Protein AF-A0A1B6KQP9-F1 (afdb_monomer)

Solvent-accessible surface area (backbone atoms only — not comparable to full-atom values): 10269 Å² total; per-residue (Å²): 143,81,85,82,76,78,84,74,76,60,70,67,62,56,52,54,55,57,55,62,70,67,69,83,67,81,79,76,77,77,81,82,74,84,68,84,77,75,86,75,81,80,69,92,80,73,55,70,89,78,51,84,82,76,74,81,91,71,81,83,80,65,81,68,93,77,72,53,73,67,58,52,51,52,53,52,51,52,53,49,51,54,52,48,56,52,48,54,56,52,50,52,57,48,51,54,52,50,50,53,50,50,53,50,52,52,53,51,51,51,50,53,52,49,50,58,55,69,65,62,74,82,86,76,89,60,69,88,80,52,58,78,77,54,60,79,75,61,78,91,75,92,57,64,81,73,72,70,58,82,85,126

pLDDT: mean 79.2, std 16.53, range [43.97, 98.5]

Foldseek 3Di:
DDDPDDPDDDPVVVVVVVVVVPPPDDPDPDDDPPDPDDDDDDDPVPDPVPDDDDDPPDDPPDPPPDDDPVRVVVVVVVVVVVVVVVVVVVVVVVVVVVVVVVVVVVVVVVVVVVVVVVLDDDDDPDPVPDDPVCVVVDDDDDDVVVVPDDDD

Sequence (152 aa):
MVSKRANLVPFENIIRSLEVANEEHTHSEPKNTETISIPKGKCKSGRFWKTQKTRAKTVVKTKGLQSTLEKRKKMQEEIKIAKQLTRDTLNERKQQKEEQRQRRILNLKRKKENLKKSEIVQVIKNPSKVKKKHLRMIEKRDTLPFLNKPVY

Radius of gyration: 45.38 Å; Cα contacts (8 Å, |Δi|>4): 5; chains: 1; bounding box: 85×64×124 Å

Structure (mmCIF, N/CA/C/O backbone):
data_AF-A0A1B6KQP9-F1
#
_entry.id   AF-A0A1B6KQP9-F1
#
loop_
_atom_site.group_PDB
_atom_site.id
_atom_site.type_symbol
_atom_site.label_atom_id
_atom_site.label_alt_id
_atom_site.label_comp_id
_atom_site.label_asym_id
_atom_site.label_entity_id
_atom_site.label_seq_id
_atom_site.pdbx_PDB_ins_code
_atom_site.Cartn_x
_atom_site.Cartn_y
_atom_site.Cartn_z
_atom_site.occupancy
_atom_site.B_iso_or_equiv
_atom_site.auth_seq_id
_atom_site.auth_comp_id
_atom_site.auth_asym_id
_atom_site.auth_atom_id
_atom_site.pdbx_PDB_model_num
ATOM 1 N N . MET A 1 1 ? 47.097 -12.104 -5.617 1.00 46.31 1 MET A N 1
ATOM 2 C CA . MET A 1 1 ? 45.820 -11.396 -5.855 1.00 46.31 1 MET A CA 1
ATOM 3 C C . MET A 1 1 ? 46.127 -10.042 -6.477 1.00 46.31 1 MET A C 1
ATOM 5 O O . MET A 1 1 ? 46.572 -9.161 -5.760 1.00 46.31 1 MET A O 1
ATOM 9 N N . VAL A 1 2 ? 45.953 -9.871 -7.790 1.00 44.34 2 VAL A N 1
ATOM 10 C CA . VAL A 1 2 ? 46.016 -8.542 -8.423 1.00 44.34 2 VAL A CA 1
ATOM 11 C C . VAL A 1 2 ? 44.801 -8.403 -9.327 1.00 44.34 2 VAL A C 1
ATOM 13 O O . VAL A 1 2 ? 44.616 -9.161 -10.278 1.00 44.34 2 VAL A O 1
ATOM 16 N N . SER A 1 3 ? 43.933 -7.476 -8.936 1.00 49.53 3 SER A N 1
ATOM 17 C CA . SER A 1 3 ? 42.682 -7.132 -9.599 1.00 49.53 3 SER A CA 1
ATOM 18 C C . SER A 1 3 ? 42.969 -6.523 -10.9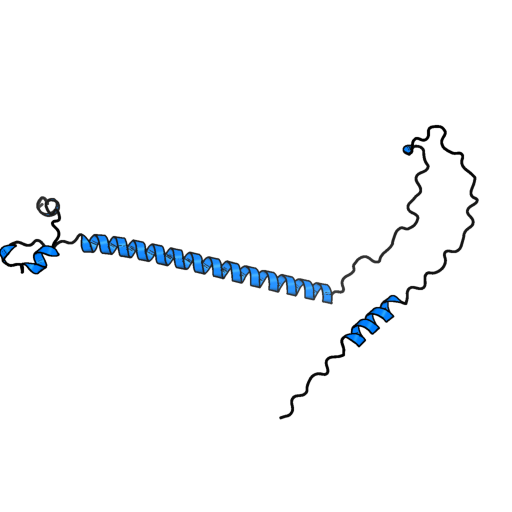73 1.00 49.53 3 SER A C 1
ATOM 20 O O . SER A 1 3 ? 43.658 -5.506 -11.075 1.00 49.53 3 SER A O 1
ATOM 22 N N . LYS A 1 4 ? 42.451 -7.146 -12.037 1.00 49.66 4 LYS A N 1
ATOM 23 C CA . LYS A 1 4 ? 42.476 -6.588 -13.392 1.00 49.66 4 LYS A CA 1
ATOM 24 C C . LYS A 1 4 ? 41.478 -5.430 -13.443 1.00 49.66 4 LYS A C 1
ATOM 26 O O . LYS A 1 4 ? 40.279 -5.647 -13.599 1.00 49.66 4 LYS A O 1
ATOM 31 N N . ARG A 1 5 ? 41.969 -4.198 -13.287 1.00 48.78 5 ARG A N 1
ATOM 32 C CA . ARG A 1 5 ? 41.207 -2.985 -13.610 1.00 48.78 5 ARG A CA 1
ATOM 33 C C . ARG A 1 5 ? 40.844 -3.037 -15.095 1.00 48.78 5 ARG A C 1
ATOM 35 O O . ARG A 1 5 ? 41.727 -3.076 -15.947 1.00 48.78 5 ARG A O 1
ATOM 42 N N . ALA A 1 6 ? 39.549 -3.083 -15.390 1.00 57.75 6 ALA A N 1
ATOM 43 C CA . ALA A 1 6 ? 39.038 -2.946 -16.743 1.00 57.75 6 ALA A CA 1
ATOM 44 C C . ALA A 1 6 ? 39.399 -1.548 -17.265 1.00 57.75 6 ALA A C 1
ATOM 46 O O . ALA A 1 6 ? 39.061 -0.543 -16.638 1.00 57.75 6 ALA A O 1
ATOM 47 N N . ASN A 1 7 ? 40.110 -1.499 -18.390 1.00 59.00 7 ASN A N 1
ATOM 48 C CA . ASN A 1 7 ? 40.418 -0.261 -19.093 1.00 59.00 7 ASN A CA 1
ATOM 49 C C . ASN A 1 7 ? 39.111 0.327 -19.634 1.00 59.00 7 ASN A C 1
ATOM 51 O O . ASN A 1 7 ? 38.584 -0.125 -20.649 1.00 59.00 7 ASN A O 1
ATOM 55 N N . LEU A 1 8 ? 38.570 1.312 -18.921 1.00 61.97 8 LEU A N 1
ATOM 56 C CA . LEU A 1 8 ? 37.503 2.166 -19.421 1.00 61.97 8 LEU A CA 1
ATOM 57 C C . LEU A 1 8 ? 38.102 3.046 -20.517 1.00 61.97 8 LEU A C 1
ATOM 59 O O . LEU A 1 8 ? 39.038 3.807 -20.275 1.00 61.97 8 LEU A O 1
ATOM 63 N N . VAL A 1 9 ? 37.585 2.894 -21.733 1.00 61.00 9 VAL A N 1
ATOM 64 C CA . VAL A 1 9 ? 37.972 3.719 -22.878 1.00 61.00 9 VAL A CA 1
ATOM 65 C C . VAL A 1 9 ? 37.637 5.183 -22.544 1.00 61.00 9 VAL A C 1
ATOM 67 O O . VAL A 1 9 ? 36.513 5.443 -22.107 1.00 61.00 9 VAL A O 1
ATOM 70 N N . PRO A 1 10 ? 38.574 6.136 -22.710 1.00 65.38 10 PRO A N 1
ATOM 71 C CA . PRO A 1 10 ? 38.336 7.540 -22.385 1.00 65.38 10 PRO A CA 1
ATOM 72 C C . PRO A 1 10 ? 37.129 8.096 -23.147 1.00 65.38 10 PRO A C 1
ATOM 74 O O . PRO A 1 10 ? 37.003 7.878 -24.353 1.00 65.38 10 PRO A O 1
ATOM 77 N N . PHE A 1 11 ? 36.259 8.834 -22.451 1.00 57.41 11 PHE A N 1
ATOM 78 C CA . PHE A 1 11 ? 35.038 9.450 -22.996 1.00 57.41 11 PHE A CA 1
ATOM 79 C C . PHE A 1 11 ? 35.305 10.304 -24.252 1.00 57.41 11 PHE A C 1
ATOM 81 O O . PHE A 1 11 ? 34.490 10.351 -25.171 1.00 57.41 11 PHE A O 1
ATOM 88 N N . GLU A 1 12 ? 36.501 10.882 -24.349 1.00 57.59 12 GLU A N 1
ATOM 89 C CA . GLU A 1 12 ? 36.972 11.659 -25.500 1.00 57.59 12 GLU A CA 1
ATOM 90 C C . GLU A 1 12 ? 37.051 10.847 -26.806 1.00 57.59 12 GLU A C 1
ATOM 92 O O . GLU A 1 12 ? 36.756 11.368 -27.880 1.00 57.59 12 GLU A O 1
ATOM 97 N N . ASN A 1 13 ? 37.365 9.548 -26.737 1.00 61.69 13 ASN A N 1
ATOM 98 C CA . ASN A 1 13 ? 37.394 8.677 -27.919 1.00 61.69 13 ASN A CA 1
ATOM 99 C C . ASN A 1 13 ? 35.981 8.322 -28.415 1.00 61.69 13 ASN A C 1
ATOM 101 O O . ASN A 1 13 ? 35.789 8.027 -29.596 1.00 61.69 13 ASN A O 1
ATOM 105 N N . ILE A 1 14 ? 34.978 8.381 -27.534 1.00 62.44 14 ILE A N 1
ATOM 106 C CA . ILE A 1 14 ? 33.574 8.159 -27.901 1.00 62.44 14 ILE A CA 1
ATOM 107 C C . ILE A 1 14 ? 33.036 9.383 -28.648 1.00 62.44 14 ILE A C 1
ATOM 109 O O . ILE A 1 14 ? 32.385 9.225 -29.675 1.00 62.44 14 ILE A O 1
ATOM 113 N N . ILE A 1 15 ? 33.371 10.596 -28.197 1.00 62.25 15 ILE A N 1
ATOM 114 C CA . ILE A 1 15 ? 32.969 11.830 -28.889 1.00 62.25 15 ILE A CA 1
ATOM 115 C C . ILE A 1 15 ? 33.624 11.919 -30.271 1.00 62.25 15 ILE A C 1
ATOM 117 O O . ILE A 1 15 ? 32.920 12.118 -31.258 1.00 62.25 15 ILE A O 1
ATOM 121 N N . ARG A 1 16 ? 34.925 11.617 -30.376 1.00 62.38 16 ARG A N 1
ATOM 122 C CA . ARG A 1 16 ? 35.635 11.612 -31.665 1.00 62.38 16 ARG A CA 1
ATOM 123 C C . ARG A 1 16 ? 35.048 10.616 -32.674 1.00 62.38 16 ARG A C 1
ATOM 125 O O . ARG A 1 16 ? 34.990 10.912 -33.861 1.00 62.38 16 ARG A O 1
ATOM 132 N N . SER A 1 17 ? 34.591 9.445 -32.223 1.00 59.00 17 SER A N 1
ATOM 133 C CA . SER A 1 17 ? 33.955 8.464 -33.120 1.00 59.00 17 SER A CA 1
ATOM 134 C C . SER A 1 17 ? 32.532 8.856 -33.541 1.00 59.00 17 SER A C 1
ATOM 136 O O . SER A 1 17 ? 32.114 8.511 -34.644 1.00 59.00 17 SER A O 1
ATOM 138 N N . LEU A 1 18 ? 31.806 9.618 -32.713 1.00 58.97 18 LEU A N 1
ATOM 139 C CA . LEU A 1 18 ? 30.513 10.211 -33.075 1.00 58.97 18 LEU A CA 1
ATOM 140 C C . LEU A 1 18 ? 30.650 11.401 -34.038 1.00 58.97 18 LEU A C 1
ATOM 142 O O . LEU A 1 18 ? 29.773 11.588 -34.878 1.00 58.97 18 LEU A O 1
ATOM 146 N N . GLU A 1 19 ? 31.731 12.178 -33.951 1.00 56.28 19 GLU A N 1
ATOM 147 C CA . GLU A 1 19 ? 32.029 13.267 -34.894 1.00 56.28 19 GLU A CA 1
ATOM 148 C C . GLU A 1 19 ? 32.392 12.737 -36.286 1.00 56.28 19 GLU A C 1
ATOM 150 O O . GLU A 1 19 ? 31.791 13.164 -37.267 1.00 56.28 19 GLU A O 1
ATOM 155 N N . VAL A 1 20 ? 33.251 11.713 -36.374 1.00 58.59 20 VAL A N 1
ATOM 156 C CA . VAL A 1 20 ? 33.641 11.095 -37.660 1.00 58.59 20 VAL A CA 1
ATOM 157 C C . VAL A 1 20 ? 32.449 10.445 -38.384 1.00 58.59 20 VAL A C 1
ATOM 159 O O . VAL A 1 20 ? 32.389 10.450 -39.609 1.00 58.59 20 VAL A O 1
ATOM 162 N N . ALA A 1 21 ? 31.450 9.935 -37.654 1.00 54.75 21 ALA A N 1
ATOM 163 C CA . ALA A 1 21 ? 30.263 9.319 -38.254 1.00 54.75 21 ALA A CA 1
ATOM 164 C C . ALA A 1 21 ? 29.271 10.322 -38.885 1.00 54.75 21 ALA A C 1
ATOM 166 O O . ALA A 1 21 ? 28.376 9.899 -39.618 1.00 54.75 21 ALA A O 1
ATOM 167 N N . ASN A 1 22 ? 29.405 11.627 -38.614 1.00 55.38 22 ASN A N 1
ATOM 168 C CA . ASN A 1 22 ? 28.523 12.667 -39.158 1.00 55.38 22 ASN A CA 1
ATOM 169 C C . ASN A 1 22 ? 29.088 13.369 -40.406 1.00 55.38 22 ASN A C 1
ATOM 171 O O . ASN A 1 22 ? 28.361 14.137 -41.036 1.00 55.38 22 ASN A O 1
ATOM 175 N N . GLU A 1 23 ? 30.341 13.106 -40.793 1.00 51.41 23 GLU A N 1
ATOM 176 C CA . GLU A 1 23 ? 30.998 13.815 -41.904 1.00 51.41 23 GLU A CA 1
ATOM 177 C C . GLU A 1 23 ? 30.811 13.159 -43.286 1.00 51.41 23 GLU A C 1
ATOM 179 O O . GLU A 1 23 ? 31.090 13.782 -44.309 1.00 51.41 23 GLU A O 1
ATOM 184 N N . GLU A 1 24 ? 30.236 11.955 -43.376 1.00 49.09 24 GLU A N 1
ATOM 185 C CA . GLU A 1 24 ? 30.005 11.275 -44.662 1.00 49.09 24 GLU A CA 1
ATOM 186 C C . GLU A 1 24 ? 28.571 11.446 -45.197 1.00 49.09 24 GLU A C 1
ATOM 188 O O . GLU A 1 24 ? 27.836 10.496 -45.475 1.00 49.09 24 GLU A O 1
ATOM 193 N N . HIS A 1 25 ? 28.162 12.696 -45.403 1.00 43.97 25 HIS A N 1
ATOM 194 C CA . HIS A 1 25 ? 27.082 13.023 -46.335 1.00 43.97 25 HIS A CA 1
ATOM 195 C C . HIS A 1 25 ? 27.534 14.146 -47.261 1.00 43.97 25 HIS A C 1
ATOM 197 O O . HIS A 1 25 ? 27.251 15.325 -47.058 1.00 43.97 25 HIS A O 1
ATOM 203 N N . THR A 1 26 ? 28.244 13.750 -48.318 1.00 44.75 26 THR A N 1
ATOM 204 C CA . THR A 1 26 ? 28.547 14.619 -49.449 1.00 44.75 26 THR A CA 1
ATOM 205 C C . THR A 1 26 ? 27.230 15.082 -50.073 1.00 44.75 26 THR A C 1
ATOM 207 O O . THR A 1 26 ? 26.464 14.312 -50.654 1.00 44.75 26 THR A O 1
ATOM 210 N N . HIS A 1 27 ? 26.923 16.366 -49.897 1.00 46.31 27 HIS A N 1
ATOM 211 C CA . HIS A 1 27 ? 25.812 17.024 -50.569 1.00 46.31 27 HIS A CA 1
ATOM 212 C C . HIS A 1 27 ? 26.124 17.023 -52.071 1.00 46.31 27 HIS A C 1
ATOM 214 O O . HIS A 1 27 ? 26.939 17.807 -52.545 1.00 46.31 27 HIS A O 1
ATOM 220 N N . SER A 1 28 ? 25.526 16.101 -52.826 1.00 53.03 28 SER A N 1
ATOM 221 C CA . SER A 1 28 ? 25.609 16.130 -54.285 1.00 53.03 28 SER A CA 1
ATOM 222 C C . SER A 1 28 ? 24.935 17.410 -54.776 1.00 53.03 28 SER A C 1
ATOM 224 O O . SER A 1 28 ? 23.731 17.584 -54.558 1.00 53.03 28 SER A O 1
ATOM 226 N N . GLU A 1 29 ? 25.690 18.302 -55.417 1.00 59.44 29 GLU A N 1
ATOM 227 C CA . GLU A 1 29 ? 25.140 19.536 -55.976 1.00 59.44 29 GLU A CA 1
ATOM 228 C C . GLU A 1 29 ? 24.001 19.221 -56.963 1.00 59.44 29 GLU A C 1
ATOM 230 O O . GLU A 1 29 ? 24.141 18.339 -57.822 1.00 59.44 29 GLU A O 1
ATOM 235 N N . PRO A 1 30 ? 22.841 19.894 -56.855 1.00 53.06 30 PRO A N 1
ATOM 236 C CA . PRO A 1 30 ? 21.729 19.628 -57.749 1.00 53.06 30 PRO A CA 1
ATOM 237 C C . PRO A 1 30 ? 22.089 20.085 -59.165 1.00 53.06 30 PRO A C 1
ATOM 239 O O . PRO A 1 30 ? 22.383 21.256 -59.399 1.00 53.06 30 PRO A O 1
ATOM 242 N N . LYS A 1 31 ? 22.017 19.161 -60.131 1.00 53.72 31 LYS A N 1
ATOM 243 C CA . LYS A 1 31 ? 22.138 19.490 -61.556 1.00 53.72 31 LYS A CA 1
ATOM 244 C C . LYS A 1 31 ? 21.060 20.507 -61.927 1.00 53.72 31 LYS A C 1
ATOM 246 O O . LYS A 1 31 ? 19.866 20.218 -61.844 1.00 53.72 31 LYS A O 1
ATOM 251 N N . ASN A 1 32 ? 21.507 21.697 -62.309 1.00 51.12 32 ASN A N 1
ATOM 252 C CA . ASN A 1 32 ? 20.672 22.839 -62.639 1.00 51.12 32 ASN A CA 1
ATOM 253 C C . ASN A 1 32 ? 19.991 22.584 -63.994 1.00 51.12 32 ASN A C 1
ATOM 255 O O . ASN A 1 32 ? 20.529 22.896 -65.050 1.00 51.12 32 ASN A O 1
ATOM 259 N N . THR A 1 33 ? 18.831 21.927 -63.988 1.00 54.25 33 THR A N 1
ATOM 260 C CA . THR A 1 33 ? 17.974 21.885 -65.175 1.00 54.25 33 THR A CA 1
ATOM 261 C C . THR A 1 33 ? 17.319 23.252 -65.302 1.00 54.25 33 THR A C 1
ATOM 263 O O . THR A 1 33 ? 16.416 23.573 -64.525 1.00 54.25 33 THR A O 1
ATOM 266 N N . GLU A 1 34 ? 17.792 24.060 -66.246 1.00 61.31 34 GLU A N 1
ATOM 267 C CA . GLU A 1 34 ? 17.230 25.370 -66.564 1.00 61.31 34 GLU A CA 1
ATOM 268 C C . GLU A 1 34 ? 15.792 25.207 -67.070 1.00 61.31 34 GLU A C 1
ATOM 270 O O . GLU A 1 34 ? 15.514 25.025 -68.253 1.00 61.31 34 GLU A O 1
ATOM 275 N N . THR A 1 35 ? 14.833 25.224 -66.148 1.00 61.38 35 THR A N 1
ATOM 276 C CA . THR A 1 35 ? 13.426 25.330 -66.513 1.00 61.38 35 THR A CA 1
ATOM 277 C C . THR A 1 35 ? 13.202 26.742 -67.027 1.00 61.38 35 THR A C 1
ATOM 279 O O . THR A 1 35 ? 13.379 27.696 -66.268 1.00 61.38 35 THR A O 1
ATOM 282 N N . ILE A 1 36 ? 12.806 26.875 -68.293 1.00 64.25 36 ILE A N 1
ATOM 283 C CA . ILE A 1 36 ? 12.467 28.154 -68.922 1.00 64.25 36 ILE A CA 1
ATOM 284 C C . ILE A 1 36 ? 11.434 28.871 -68.042 1.00 64.25 36 ILE A C 1
ATOM 286 O O . ILE A 1 36 ? 10.265 28.490 -67.950 1.00 64.25 36 ILE A O 1
ATOM 290 N N . SER A 1 37 ? 11.903 29.893 -67.333 1.00 66.19 37 SER A N 1
ATOM 291 C CA . SER A 1 37 ? 11.119 30.687 -66.397 1.00 66.19 37 SER A CA 1
ATOM 292 C C . SER A 1 37 ? 10.312 31.708 -67.192 1.00 66.19 37 SER A C 1
ATOM 294 O O . SER A 1 37 ? 10.762 32.830 -67.415 1.00 66.19 37 SER A O 1
ATOM 296 N N . ILE A 1 38 ? 9.112 31.329 -67.630 1.00 75.62 38 ILE A N 1
ATOM 297 C CA . ILE A 1 38 ? 8.177 32.285 -68.231 1.00 75.62 38 ILE A CA 1
ATOM 298 C C . ILE A 1 38 ? 7.772 33.287 -67.133 1.00 75.62 38 ILE A C 1
ATOM 300 O O . ILE A 1 38 ? 7.174 32.866 -66.132 1.00 75.62 38 ILE A O 1
ATOM 304 N N . PRO A 1 39 ? 8.085 34.592 -67.268 1.00 74.06 39 PRO A N 1
ATOM 305 C CA . PRO A 1 39 ? 7.759 35.577 -66.248 1.00 74.06 39 PRO A CA 1
ATOM 306 C C . PRO A 1 39 ? 6.239 35.718 -66.141 1.00 74.06 39 PRO A C 1
ATOM 308 O O . PRO A 1 39 ? 5.550 36.051 -67.103 1.00 74.06 39 PRO A O 1
ATOM 311 N N . LYS A 1 40 ? 5.696 35.448 -64.952 1.00 71.19 40 LYS A N 1
ATOM 312 C CA . LYS A 1 40 ? 4.269 35.623 -64.659 1.00 71.19 40 LYS A CA 1
ATOM 313 C C . LYS A 1 40 ? 4.038 36.982 -64.007 1.00 71.19 40 LYS A C 1
ATOM 315 O O . LYS A 1 40 ? 4.800 37.400 -63.138 1.00 71.19 40 LYS A O 1
ATOM 320 N N . GLY A 1 41 ? 2.966 37.661 -64.407 1.00 75.50 41 GLY A N 1
ATOM 321 C CA . GLY A 1 41 ? 2.568 38.937 -63.815 1.00 75.50 41 GLY A CA 1
ATOM 322 C C . GLY A 1 41 ? 2.143 38.808 -62.347 1.00 75.50 41 GLY A C 1
ATOM 323 O O . GLY A 1 41 ? 1.650 37.766 -61.908 1.00 75.50 41 GLY A O 1
ATOM 324 N N . LYS A 1 42 ? 2.300 39.895 -61.582 1.00 75.69 42 LYS A N 1
ATOM 325 C CA . LYS A 1 42 ? 1.782 39.999 -60.209 1.00 75.69 42 LYS A CA 1
ATOM 326 C C . LYS A 1 42 ? 0.250 39.984 -60.240 1.00 75.69 42 LYS A C 1
ATOM 328 O O . LYS A 1 42 ? -0.368 40.633 -61.081 1.00 75.69 42 LYS A O 1
ATOM 333 N N . CYS A 1 43 ? -0.386 39.263 -59.317 1.00 80.19 43 CYS A N 1
ATOM 334 C CA . CYS A 1 43 ? -1.846 39.224 -59.259 1.00 80.19 43 CYS A CA 1
ATOM 335 C C . CYS A 1 43 ? -2.420 40.616 -58.921 1.00 80.19 43 CYS A C 1
ATOM 337 O O . CYS A 1 43 ? -2.090 41.191 -57.885 1.00 80.19 43 CYS A O 1
ATOM 339 N N . LYS A 1 44 ? -3.310 41.141 -59.777 1.00 75.50 44 LYS A N 1
ATOM 340 C CA . LYS A 1 44 ? -3.829 42.524 -59.704 1.00 75.50 44 LYS A CA 1
ATOM 341 C C . LYS A 1 44 ? -4.527 42.865 -58.379 1.00 75.50 44 LYS A C 1
ATOM 343 O O . LYS A 1 44 ? -4.509 44.010 -57.956 1.00 75.50 44 LYS A O 1
ATOM 348 N N . SER A 1 45 ? -5.135 41.876 -57.718 1.00 79.50 45 SER A N 1
ATOM 349 C CA . SER A 1 45 ? -5.926 42.075 -56.493 1.00 79.50 45 SER A CA 1
ATOM 350 C C . SER A 1 45 ? -5.174 41.823 -55.179 1.00 79.50 45 SER A C 1
ATOM 352 O O . SER A 1 45 ? -5.813 41.856 -54.133 1.00 79.50 45 SER A O 1
ATOM 354 N N . GLY A 1 46 ? -3.890 41.437 -55.200 1.00 79.19 46 GLY A N 1
ATOM 355 C CA . GLY A 1 46 ? -3.079 41.167 -53.991 1.00 79.19 46 GLY A CA 1
ATOM 356 C C . GLY A 1 46 ? -3.536 40.007 -53.082 1.00 79.19 46 GLY A C 1
ATOM 357 O O . GLY A 1 46 ? -2.843 39.643 -52.139 1.00 79.19 46 GLY A O 1
ATOM 358 N N . ARG A 1 47 ? -4.697 39.395 -53.347 1.00 81.56 47 ARG A N 1
ATOM 359 C CA . ARG A 1 47 ? -5.249 38.279 -52.564 1.00 81.56 47 ARG A CA 1
ATOM 360 C C . ARG A 1 47 ? -4.361 37.033 -52.656 1.00 81.56 47 ARG A C 1
ATOM 362 O O . ARG A 1 47 ? -4.262 36.416 -53.715 1.00 81.56 47 ARG A O 1
ATOM 369 N N . PHE A 1 48 ? -3.803 36.623 -51.517 1.00 79.69 48 PHE A N 1
ATOM 370 C CA . PHE A 1 48 ? -2.840 35.521 -51.403 1.00 79.69 48 PHE A CA 1
ATOM 371 C C . PHE A 1 48 ? -3.337 34.180 -51.974 1.00 79.69 48 PHE A C 1
ATOM 373 O O . PHE A 1 48 ? -2.556 33.434 -52.551 1.00 79.69 48 PHE A O 1
ATOM 380 N N . TRP A 1 49 ? -4.636 33.875 -51.898 1.00 79.88 49 TRP A N 1
ATOM 381 C CA . TRP A 1 49 ? -5.198 32.622 -52.423 1.00 79.88 49 TRP A CA 1
ATOM 382 C C . TRP A 1 49 ? -5.233 32.538 -53.957 1.00 79.88 49 TRP A C 1
ATOM 384 O O . TRP A 1 49 ? -5.436 31.456 -54.499 1.00 79.88 49 TRP A O 1
ATOM 394 N N . LYS A 1 50 ? -5.018 33.661 -54.656 1.00 78.44 50 LYS A N 1
ATOM 395 C CA . LYS A 1 50 ? -4.849 33.705 -56.117 1.00 78.44 50 LYS A CA 1
ATOM 396 C C . LYS A 1 50 ? -3.388 33.554 -56.553 1.00 78.44 50 LYS A C 1
ATOM 398 O O . LYS A 1 50 ? -3.115 33.521 -57.750 1.00 78.44 50 LYS A O 1
ATOM 403 N N . THR A 1 51 ? -2.447 33.494 -55.609 1.00 79.62 51 THR A N 1
ATOM 404 C CA . THR A 1 51 ? -1.043 33.206 -55.920 1.00 79.62 51 THR A CA 1
ATOM 405 C C . THR A 1 51 ? -0.868 31.723 -56.237 1.00 79.62 51 THR A C 1
ATOM 407 O O . THR A 1 51 ? -1.579 30.862 -55.714 1.00 79.62 51 THR A O 1
ATOM 410 N N . GLN A 1 52 ? 0.062 31.408 -57.137 1.00 76.88 52 GLN A N 1
ATOM 411 C CA . GLN A 1 52 ? 0.337 30.024 -57.501 1.00 76.88 52 GLN A CA 1
ATOM 412 C C . GLN A 1 52 ? 0.962 29.299 -56.303 1.00 76.88 52 GLN A C 1
ATOM 414 O O . GLN A 1 52 ? 2.077 29.616 -55.893 1.00 76.88 52 GLN A O 1
ATOM 419 N N . LYS A 1 53 ? 0.267 28.293 -55.765 1.00 77.75 53 LYS A N 1
ATOM 420 C CA . LYS A 1 53 ? 0.837 27.404 -54.745 1.00 77.75 53 LYS A CA 1
ATOM 421 C C . LYS A 1 53 ? 2.005 26.625 -55.358 1.00 77.75 53 LYS A C 1
ATOM 423 O O . LYS A 1 53 ? 1.830 25.929 -56.358 1.00 77.75 53 LYS A O 1
ATOM 428 N N . THR A 1 54 ? 3.196 26.739 -54.780 1.00 78.19 54 THR A N 1
ATOM 429 C CA . THR A 1 54 ? 4.347 25.912 -55.158 1.00 78.19 54 THR A CA 1
ATOM 430 C C . THR A 1 54 ? 4.211 24.537 -54.504 1.00 78.19 54 THR A C 1
ATOM 432 O O . THR A 1 54 ? 3.840 24.422 -53.337 1.00 78.19 54 THR A O 1
ATOM 435 N N . ARG A 1 55 ? 4.478 23.459 -55.254 1.00 77.25 55 ARG A N 1
ATOM 436 C CA . ARG A 1 55 ? 4.605 22.124 -54.648 1.00 77.25 55 ARG A CA 1
ATOM 437 C C . ARG A 1 55 ? 5.857 22.125 -53.768 1.00 77.25 55 ARG A C 1
ATOM 439 O O . ARG A 1 55 ? 6.883 22.662 -54.187 1.00 77.25 55 ARG A O 1
ATOM 446 N N . ALA A 1 56 ? 5.779 21.530 -52.576 1.00 78.56 56 ALA A N 1
ATOM 447 C CA . ALA A 1 56 ? 6.958 21.303 -51.743 1.00 78.56 56 ALA A CA 1
ATOM 448 C C . ALA A 1 56 ? 8.003 20.539 -52.575 1.00 78.56 56 ALA A C 1
ATOM 450 O O . ALA A 1 56 ? 7.710 19.459 -53.091 1.00 78.56 56 ALA A O 1
ATOM 451 N N . LYS A 1 57 ? 9.181 21.145 -52.780 1.00 70.94 57 LYS A N 1
ATOM 452 C CA . LYS A 1 57 ? 10.194 20.662 -53.735 1.00 70.94 57 LYS A CA 1
ATOM 453 C C . LYS A 1 57 ? 10.868 19.359 -53.290 1.00 70.94 57 LYS A C 1
ATOM 455 O O . LYS A 1 57 ? 11.437 18.661 -54.120 1.00 70.94 57 LYS A O 1
ATOM 460 N N . THR A 1 58 ? 10.778 19.006 -52.011 1.00 76.06 58 THR A N 1
ATOM 461 C CA . THR A 1 58 ? 11.467 17.854 -51.429 1.00 76.06 58 THR A CA 1
ATOM 462 C C . THR A 1 58 ? 10.508 17.017 -50.587 1.00 76.06 58 THR A C 1
ATOM 464 O O . THR A 1 58 ? 10.101 17.396 -49.493 1.00 76.06 58 THR A O 1
ATOM 467 N N . VAL A 1 59 ? 10.147 15.837 -51.096 1.00 75.75 59 VAL A N 1
ATOM 468 C CA . VAL A 1 59 ? 9.618 14.761 -50.250 1.00 75.75 59 VAL A CA 1
ATOM 469 C C . VAL A 1 59 ? 10.831 14.074 -49.637 1.00 75.75 59 VAL A C 1
ATOM 471 O O . VAL A 1 59 ? 11.575 13.400 -50.349 1.00 75.75 59 VAL A O 1
ATOM 474 N N . VAL A 1 60 ? 11.056 14.265 -48.337 1.00 76.56 60 VAL A N 1
ATOM 475 C CA . VAL A 1 60 ? 12.108 13.553 -47.603 1.00 76.56 60 VAL A CA 1
ATOM 476 C C . VAL A 1 60 ? 11.714 12.076 -47.539 1.00 76.56 60 VAL A C 1
ATOM 478 O O . VAL A 1 60 ? 10.918 11.661 -46.702 1.00 76.56 60 VAL A O 1
ATOM 481 N N . LYS A 1 61 ? 12.233 11.277 -48.474 1.00 74.69 61 LYS A N 1
ATOM 482 C CA . LYS A 1 61 ? 12.068 9.819 -48.492 1.00 74.69 61 LYS A CA 1
ATOM 483 C C . LYS A 1 61 ? 13.071 9.198 -47.518 1.00 74.69 61 LYS A C 1
ATOM 485 O O . LYS A 1 61 ? 14.054 8.595 -47.938 1.00 74.69 61 LYS A O 1
ATOM 490 N N . THR A 1 62 ? 12.870 9.378 -46.216 1.00 76.19 62 THR A N 1
ATOM 491 C CA . THR A 1 62 ? 13.642 8.620 -45.228 1.00 76.19 62 THR A CA 1
ATOM 492 C C . THR A 1 62 ? 13.227 7.155 -45.291 1.00 76.1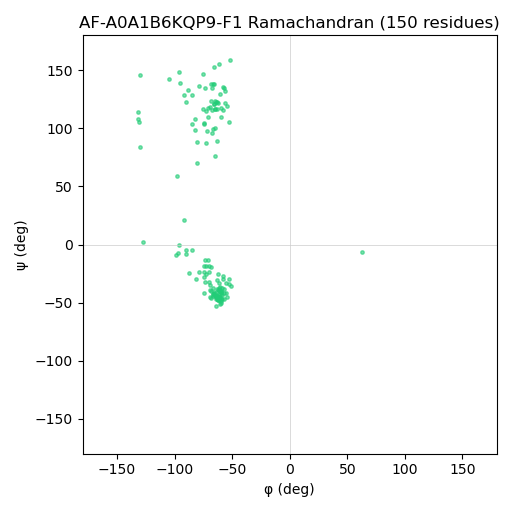9 62 THR A C 1
ATOM 494 O O . THR A 1 62 ? 12.042 6.829 -45.404 1.00 76.19 62 THR A O 1
ATOM 497 N N . LYS A 1 63 ? 14.201 6.239 -45.210 1.00 71.69 63 LYS A N 1
ATOM 498 C CA . LYS A 1 63 ? 13.893 4.855 -44.836 1.00 71.69 63 LYS A CA 1
ATOM 499 C C . LYS A 1 63 ? 13.191 4.953 -43.479 1.00 71.69 63 LYS A C 1
ATOM 501 O O . LYS A 1 63 ? 13.734 5.581 -42.571 1.00 71.69 63 LYS A O 1
ATOM 506 N N . GLY A 1 64 ? 11.962 4.442 -43.371 1.00 72.06 64 GLY A N 1
ATOM 507 C CA . GLY A 1 64 ? 11.197 4.501 -42.121 1.00 72.06 64 GLY A CA 1
ATOM 508 C C . GLY A 1 64 ? 12.024 3.964 -40.950 1.00 72.06 64 GLY A C 1
ATOM 509 O O . GLY A 1 64 ? 12.983 3.226 -41.173 1.00 72.06 64 GLY A O 1
ATOM 510 N N . LEU A 1 65 ? 11.672 4.335 -39.716 1.00 71.62 65 LEU A N 1
ATOM 511 C CA . LEU A 1 65 ? 12.418 3.973 -38.505 1.00 71.62 65 LEU A CA 1
ATOM 512 C C . LEU A 1 65 ? 12.379 2.445 -38.269 1.00 71.62 65 LEU A C 1
ATOM 514 O O . LEU A 1 65 ? 11.612 1.928 -37.458 1.00 71.62 65 LEU A O 1
ATOM 518 N N . GLN A 1 66 ? 13.168 1.693 -39.033 1.00 74.81 66 GLN A N 1
ATOM 519 C CA . GLN A 1 66 ? 13.265 0.248 -38.938 1.00 74.81 66 GLN A CA 1
ATOM 520 C C . GLN A 1 66 ? 14.219 -0.071 -37.795 1.00 74.81 66 GLN A C 1
ATOM 522 O O . GLN A 1 66 ? 15.440 -0.016 -37.924 1.00 74.81 66 GLN A O 1
ATOM 527 N N . SER A 1 67 ? 13.646 -0.370 -36.633 1.00 81.12 67 SER A N 1
ATOM 528 C CA . SER A 1 67 ? 14.405 -0.946 -35.533 1.00 81.12 67 SER A CA 1
ATOM 529 C C . SER A 1 67 ? 14.847 -2.362 -35.899 1.00 81.12 67 SER A C 1
ATOM 531 O O . SER A 1 67 ? 14.062 -3.164 -36.409 1.00 81.12 67 SER A O 1
ATOM 533 N N . THR A 1 68 ? 16.114 -2.676 -35.624 1.00 90.25 68 THR A N 1
ATOM 534 C CA . THR A 1 68 ? 16.626 -4.044 -35.734 1.00 90.25 68 THR A CA 1
ATOM 535 C C . THR A 1 68 ? 15.870 -4.964 -34.772 1.00 90.25 68 THR A C 1
ATOM 537 O O . THR A 1 68 ? 15.315 -4.527 -33.757 1.00 90.25 68 THR A O 1
ATOM 540 N N . LEU A 1 69 ? 15.843 -6.261 -35.080 1.00 92.12 69 LEU A N 1
ATOM 541 C CA . LEU A 1 69 ? 15.154 -7.268 -34.269 1.00 92.12 69 LEU A CA 1
ATOM 542 C C . LEU A 1 69 ? 15.658 -7.281 -32.815 1.00 92.12 69 LEU A C 1
ATOM 544 O O . LEU A 1 69 ? 14.858 -7.377 -31.887 1.00 92.12 69 LEU A O 1
ATOM 548 N N . GLU A 1 70 ? 16.961 -7.099 -32.613 1.00 93.69 70 GLU A N 1
ATOM 549 C CA . GLU A 1 70 ? 17.586 -6.999 -31.288 1.00 93.69 70 GLU A CA 1
ATOM 550 C C . GLU A 1 70 ? 17.040 -5.822 -30.473 1.00 93.69 70 GLU A C 1
ATOM 552 O O . GLU A 1 70 ? 16.659 -5.993 -29.316 1.00 93.69 70 GLU A O 1
ATOM 557 N N . LYS A 1 71 ? 16.904 -4.640 -31.092 1.00 94.00 71 LYS A N 1
ATOM 558 C CA . LYS A 1 71 ? 16.335 -3.452 -30.435 1.00 94.00 71 LYS A CA 1
ATOM 559 C C . LYS A 1 71 ? 14.885 -3.687 -30.008 1.00 94.00 71 LYS A C 1
ATOM 561 O O . LYS A 1 71 ? 14.480 -3.240 -28.939 1.00 94.00 71 LYS A O 1
ATOM 566 N N . ARG A 1 72 ? 14.108 -4.415 -30.817 1.00 93.88 72 ARG A N 1
ATOM 567 C CA . ARG A 1 72 ? 12.723 -4.784 -30.481 1.00 93.88 72 ARG A CA 1
ATOM 568 C C . ARG A 1 72 ? 12.658 -5.749 -29.300 1.00 93.88 72 ARG A C 1
ATOM 570 O O . ARG A 1 72 ? 11.846 -5.531 -28.407 1.00 93.88 72 ARG A O 1
ATOM 577 N N . LYS A 1 73 ? 13.519 -6.772 -29.271 1.00 96.69 73 LYS A N 1
ATOM 578 C CA . LYS A 1 73 ? 13.605 -7.716 -28.143 1.00 96.69 73 LYS A CA 1
ATOM 579 C C . LYS A 1 73 ? 13.983 -7.006 -26.846 1.00 96.69 73 LYS A C 1
ATOM 581 O O . LYS A 1 73 ? 13.266 -7.143 -25.860 1.00 96.69 73 LYS A O 1
ATOM 586 N N . LYS A 1 74 ? 15.014 -6.156 -26.884 1.00 97.06 74 LYS A N 1
ATOM 587 C CA . LYS A 1 74 ? 15.438 -5.361 -25.725 1.00 97.06 74 LYS A CA 1
ATOM 588 C C . LYS A 1 74 ? 14.300 -4.490 -25.182 1.00 97.06 74 LYS A C 1
ATOM 590 O O . LYS A 1 74 ? 14.012 -4.522 -23.992 1.00 97.06 74 LYS A O 1
ATOM 595 N N . MET A 1 75 ? 13.581 -3.788 -26.059 1.00 96.25 75 MET A N 1
ATOM 596 C CA . MET A 1 75 ? 12.432 -2.968 -25.657 1.00 96.25 75 MET A CA 1
ATOM 597 C C . MET A 1 75 ? 11.305 -3.806 -25.027 1.00 96.25 75 MET A C 1
ATOM 599 O O . MET A 1 75 ? 10.677 -3.382 -24.059 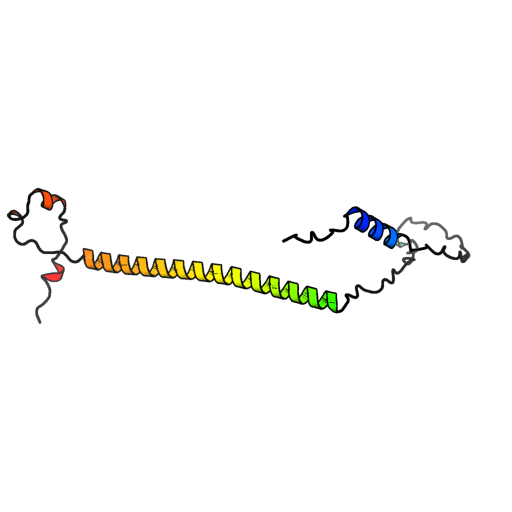1.00 96.25 75 MET A O 1
ATOM 603 N N . GLN A 1 76 ? 11.037 -5.007 -25.547 1.00 97.44 76 GLN A N 1
ATOM 604 C CA . GLN A 1 76 ? 10.042 -5.909 -24.958 1.00 97.44 76 GLN A CA 1
ATOM 605 C C . GLN A 1 76 ? 10.457 -6.398 -23.566 1.00 97.44 76 GLN A C 1
ATOM 607 O O . GLN A 1 76 ? 9.613 -6.458 -22.668 1.00 97.44 76 GLN A O 1
ATOM 612 N N . GLU A 1 77 ? 11.736 -6.719 -23.375 1.00 98.25 77 GLU A N 1
ATOM 613 C CA . GLU A 1 77 ? 12.298 -7.109 -22.079 1.00 98.25 77 GLU A CA 1
ATOM 614 C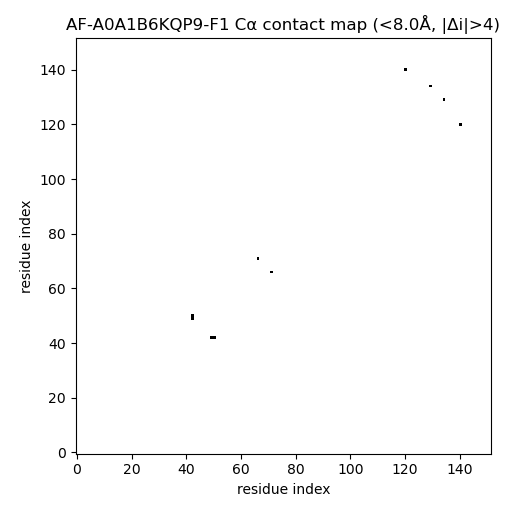 C . GLU A 1 77 ? 12.207 -5.963 -21.065 1.00 98.25 77 GLU A C 1
ATOM 616 O O . GLU A 1 77 ? 11.694 -6.164 -19.965 1.00 98.25 77 GLU A O 1
ATOM 621 N N . GLU A 1 78 ? 12.583 -4.745 -21.455 1.00 97.94 78 GLU A N 1
ATOM 622 C CA . GLU A 1 78 ? 12.464 -3.542 -20.620 1.00 97.94 78 GLU A CA 1
ATOM 623 C C . GLU A 1 78 ? 11.009 -3.289 -20.196 1.00 97.94 78 GLU A C 1
ATOM 625 O O . GLU A 1 78 ? 10.718 -3.099 -19.013 1.00 97.94 78 GLU A O 1
ATOM 630 N N . ILE A 1 79 ? 10.063 -3.374 -21.139 1.00 98.31 79 ILE A N 1
ATOM 631 C CA . ILE A 1 79 ? 8.629 -3.242 -20.849 1.00 98.31 79 ILE A CA 1
ATOM 632 C C . ILE A 1 79 ? 8.160 -4.344 -19.890 1.00 98.31 79 ILE A C 1
ATOM 634 O O . ILE A 1 79 ? 7.333 -4.089 -19.009 1.00 98.31 79 ILE A O 1
ATOM 638 N N . LYS A 1 80 ? 8.649 -5.578 -20.049 1.00 98.50 80 LYS A N 1
ATOM 639 C CA . LYS A 1 80 ? 8.298 -6.701 -19.171 1.00 98.50 80 LYS A CA 1
ATOM 640 C C . LYS A 1 80 ? 8.783 -6.448 -17.743 1.00 98.50 80 LYS A C 1
ATOM 642 O O . LYS A 1 80 ? 7.981 -6.594 -16.820 1.00 98.50 80 LYS A O 1
ATOM 647 N N . ILE A 1 81 ? 10.031 -6.010 -17.580 1.00 98.50 81 ILE A N 1
ATOM 648 C CA . ILE A 1 81 ? 10.635 -5.684 -16.282 1.00 98.50 81 ILE A CA 1
ATOM 649 C C . ILE A 1 81 ? 9.881 -4.525 -15.616 1.00 98.50 81 ILE A C 1
ATOM 651 O O . ILE A 1 81 ? 9.456 -4.645 -14.468 1.00 98.50 81 ILE A O 1
ATOM 655 N N . ALA A 1 82 ? 9.610 -3.439 -16.347 1.00 98.31 82 ALA A N 1
ATOM 656 C CA . ALA A 1 82 ? 8.872 -2.291 -15.815 1.00 98.31 82 ALA A CA 1
ATOM 657 C C . ALA A 1 82 ? 7.461 -2.676 -15.330 1.00 98.31 82 ALA A C 1
ATOM 659 O O . ALA A 1 82 ? 7.004 -2.240 -14.267 1.00 98.31 82 ALA A O 1
ATOM 660 N N . LYS A 1 83 ? 6.771 -3.546 -16.081 1.00 98.44 83 LYS A N 1
ATOM 661 C CA . LYS A 1 83 ? 5.455 -4.071 -15.693 1.00 98.44 83 LYS A CA 1
ATOM 662 C C . LYS A 1 83 ? 5.524 -4.966 -14.455 1.00 98.44 83 LYS A C 1
ATOM 664 O O . LYS A 1 83 ? 4.587 -4.936 -13.662 1.00 98.44 83 LYS A O 1
ATOM 669 N N . GLN A 1 84 ? 6.569 -5.778 -14.301 1.00 98.38 84 GLN A N 1
ATOM 670 C CA . GLN A 1 84 ? 6.774 -6.604 -13.105 1.00 98.38 84 GLN A CA 1
ATOM 671 C C . GLN A 1 84 ? 6.986 -5.722 -11.873 1.00 98.38 84 GLN A C 1
ATOM 673 O O . GLN A 1 84 ? 6.178 -5.786 -10.954 1.00 98.38 84 GLN A O 1
ATOM 678 N N . LEU A 1 85 ? 7.932 -4.782 -11.935 1.00 98.50 85 LEU A N 1
ATOM 679 C CA . LEU A 1 85 ? 8.218 -3.857 -10.835 1.00 98.50 85 LEU A CA 1
ATOM 680 C C . LEU A 1 85 ? 6.977 -3.065 -10.385 1.00 98.50 85 LEU A C 1
ATOM 682 O O . LEU A 1 85 ? 6.714 -2.898 -9.191 1.00 98.50 85 LEU A O 1
ATOM 686 N N . THR A 1 86 ? 6.175 -2.603 -11.350 1.00 98.44 86 THR A N 1
ATOM 687 C CA . THR A 1 86 ? 4.920 -1.894 -11.063 1.00 98.44 86 THR A CA 1
ATOM 688 C C . THR A 1 86 ? 3.920 -2.797 -10.338 1.00 98.44 86 THR A C 1
ATOM 690 O O . THR A 1 86 ? 3.290 -2.367 -9.371 1.00 98.44 86 THR A O 1
ATOM 693 N N . ARG A 1 87 ? 3.765 -4.053 -10.780 1.00 98.44 87 ARG A N 1
ATOM 694 C CA . ARG A 1 87 ? 2.870 -5.024 -10.130 1.00 98.44 87 ARG A CA 1
ATOM 695 C C . ARG A 1 87 ? 3.325 -5.341 -8.713 1.00 98.44 87 ARG A C 1
ATOM 697 O O . ARG A 1 87 ? 2.486 -5.334 -7.818 1.00 98.44 87 ARG A O 1
ATOM 704 N N . ASP A 1 88 ? 4.619 -5.551 -8.511 1.00 98.19 88 ASP A N 1
ATOM 705 C CA . ASP A 1 88 ? 5.187 -5.873 -7.201 1.00 98.19 88 ASP A CA 1
ATOM 706 C C . ASP A 1 88 ? 4.938 -4.729 -6.209 1.00 98.19 88 ASP A C 1
ATOM 708 O O . ASP A 1 88 ? 4.382 -4.949 -5.134 1.00 98.19 88 ASP A O 1
ATOM 712 N N . THR A 1 89 ? 5.182 -3.484 -6.632 1.00 98.38 89 THR A N 1
ATOM 713 C CA . THR A 1 89 ? 4.898 -2.281 -5.827 1.00 98.38 89 THR A CA 1
ATOM 714 C C . THR A 1 89 ? 3.414 -2.161 -5.453 1.00 98.38 89 THR A C 1
ATOM 716 O O . THR A 1 89 ? 3.060 -1.793 -4.329 1.00 98.38 89 THR A O 1
ATOM 719 N N . LEU A 1 90 ? 2.503 -2.440 -6.393 1.00 98.50 90 LEU A N 1
ATOM 720 C CA . LEU A 1 90 ? 1.062 -2.386 -6.126 1.00 98.50 90 LEU A CA 1
ATOM 721 C C . LEU A 1 90 ? 0.613 -3.506 -5.183 1.00 98.50 90 LEU A C 1
ATOM 723 O O . LEU A 1 90 ? -0.219 -3.263 -4.305 1.00 98.50 90 LEU A O 1
ATOM 727 N N . ASN A 1 91 ? 1.166 -4.707 -5.348 1.00 98.38 91 ASN A N 1
ATOM 728 C CA . ASN A 1 91 ? 0.884 -5.851 -4.492 1.00 98.38 91 ASN A CA 1
ATOM 729 C C . ASN A 1 91 ? 1.347 -5.592 -3.059 1.00 98.38 91 ASN A C 1
ATOM 731 O O . ASN A 1 91 ? 0.562 -5.799 -2.137 1.00 98.38 91 ASN A O 1
ATOM 735 N N . GLU A 1 92 ? 2.551 -5.054 -2.870 1.00 98.31 92 GLU A N 1
ATOM 736 C CA . GLU A 1 92 ? 3.066 -4.691 -1.549 1.00 98.31 92 GLU A CA 1
ATOM 737 C C . GLU A 1 92 ? 2.154 -3.660 -0.863 1.00 98.31 92 GLU A C 1
ATOM 739 O O . GLU A 1 92 ? 1.690 -3.866 0.260 1.00 98.31 92 GLU A O 1
ATOM 744 N N . ARG A 1 93 ? 1.776 -2.587 -1.572 1.00 98.50 93 ARG A N 1
ATOM 745 C CA . ARG A 1 93 ? 0.832 -1.579 -1.052 1.00 98.50 93 ARG A CA 1
ATOM 746 C C . ARG A 1 93 ? -0.523 -2.182 -0.684 1.00 98.50 93 ARG A C 1
ATOM 748 O O . ARG A 1 93 ? -1.152 -1.749 0.284 1.00 98.50 93 ARG A O 1
ATOM 755 N N . LYS A 1 94 ? -1.009 -3.149 -1.466 1.00 98.50 94 LYS A N 1
ATOM 756 C CA . LYS A 1 94 ? -2.270 -3.848 -1.194 1.00 98.50 94 LYS A CA 1
ATOM 757 C C . LYS A 1 94 ? -2.153 -4.717 0.059 1.00 98.50 94 LYS A C 1
ATOM 759 O O . LYS A 1 94 ? -3.025 -4.618 0.920 1.00 98.50 94 LYS A O 1
ATOM 764 N N . GLN A 1 95 ? -1.074 -5.487 0.186 1.00 98.38 95 GLN A N 1
ATOM 765 C CA . GLN A 1 95 ? -0.794 -6.326 1.354 1.00 98.38 95 GLN A CA 1
ATOM 766 C C . GLN A 1 95 ? -0.693 -5.487 2.631 1.00 98.38 95 GLN A C 1
ATOM 768 O O . GLN A 1 95 ? -1.373 -5.786 3.608 1.00 98.38 95 GLN A O 1
ATOM 773 N N . GLN A 1 96 ? 0.041 -4.370 2.601 1.00 98.25 96 GLN A N 1
ATOM 774 C CA . GLN A 1 96 ? 0.149 -3.453 3.742 1.00 98.25 96 GLN A CA 1
ATOM 775 C C . GLN A 1 96 ? -1.218 -2.893 4.173 1.00 98.25 96 GLN A C 1
ATOM 777 O O . GLN A 1 96 ? -1.530 -2.832 5.364 1.00 98.25 96 GLN A O 1
ATOM 782 N N . LYS A 1 97 ? -2.070 -2.494 3.217 1.00 98.31 97 LYS A N 1
ATOM 783 C CA . LYS A 1 97 ? -3.433 -2.012 3.512 1.00 98.31 97 LYS A CA 1
ATOM 784 C C . LYS A 1 97 ? -4.314 -3.107 4.106 1.00 98.31 97 LYS A C 1
ATOM 786 O O . LYS A 1 97 ? -5.088 -2.843 5.027 1.00 98.31 97 LYS A O 1
ATOM 791 N N . GLU A 1 98 ? -4.225 -4.316 3.567 1.00 98.19 98 GLU A N 1
ATOM 792 C CA . GLU A 1 98 ? -4.986 -5.462 4.049 1.00 98.19 98 GLU A CA 1
ATOM 793 C C . GLU A 1 98 ? -4.561 -5.857 5.465 1.00 98.19 98 GLU A C 1
ATOM 795 O O . GLU A 1 98 ? -5.419 -6.022 6.332 1.00 98.19 98 GLU A O 1
ATOM 800 N N . GLU A 1 99 ? -3.260 -5.871 5.745 1.00 98.12 99 GLU A N 1
ATOM 801 C CA . GLU A 1 99 ? -2.728 -6.124 7.080 1.00 98.12 99 GLU A CA 1
ATOM 802 C C . GLU A 1 99 ? -3.193 -5.058 8.084 1.00 98.12 99 GLU A C 1
ATOM 804 O O . GLU A 1 99 ? -3.691 -5.387 9.162 1.00 98.12 99 GLU A O 1
ATOM 809 N N . GLN A 1 100 ? -3.129 -3.770 7.731 1.00 98.25 100 GLN A N 1
ATOM 810 C CA . GLN A 1 100 ? -3.656 -2.693 8.580 1.00 98.25 100 GLN A CA 1
ATOM 811 C C . GLN A 1 100 ? -5.158 -2.850 8.845 1.00 98.25 100 GLN A C 1
ATOM 813 O O . GLN A 1 100 ? -5.621 -2.659 9.976 1.00 98.25 100 GLN A O 1
ATOM 818 N N . ARG A 1 101 ? -5.934 -3.233 7.823 1.00 98.25 101 ARG A N 1
ATOM 819 C CA . ARG A 1 101 ? -7.370 -3.506 7.961 1.00 98.25 101 ARG A CA 1
ATOM 820 C C . ARG A 1 101 ? -7.616 -4.676 8.911 1.00 98.25 101 ARG A C 1
ATOM 822 O O . ARG A 1 101 ? -8.451 -4.551 9.807 1.00 98.25 101 ARG A O 1
ATOM 829 N N . GLN A 1 102 ? -6.885 -5.776 8.756 1.00 98.12 102 GLN A N 1
ATOM 830 C CA . GLN A 1 102 ? -6.982 -6.949 9.625 1.00 98.12 102 GLN A CA 1
ATOM 831 C C . GLN A 1 102 ? -6.604 -6.598 11.070 1.00 98.12 102 GLN A C 1
ATOM 833 O O . GLN A 1 102 ? -7.390 -6.859 11.981 1.00 98.12 102 GLN A O 1
ATOM 838 N N . ARG A 1 103 ? -5.483 -5.895 11.286 1.00 98.38 103 ARG A N 1
ATOM 839 C CA . ARG A 1 103 ? -5.066 -5.385 12.605 1.00 98.38 103 ARG A CA 1
ATOM 840 C C . ARG A 1 103 ? -6.158 -4.529 13.249 1.00 98.38 103 ARG A C 1
ATOM 842 O O . ARG A 1 103 ? -6.490 -4.724 14.418 1.00 98.38 103 ARG A O 1
ATOM 849 N N . ARG A 1 104 ? -6.785 -3.621 12.491 1.00 98.19 104 ARG A N 1
ATOM 850 C CA . ARG A 1 104 ? -7.896 -2.791 12.989 1.00 98.19 104 ARG A CA 1
ATOM 851 C C . ARG A 1 104 ? -9.115 -3.629 13.373 1.00 98.19 104 ARG A C 1
ATOM 853 O O . ARG A 1 104 ? -9.704 -3.381 14.423 1.00 98.19 104 ARG A O 1
ATOM 860 N N . ILE A 1 105 ? -9.487 -4.617 12.560 1.00 98.19 105 ILE A N 1
ATOM 861 C CA . ILE A 1 105 ? -10.607 -5.527 12.849 1.00 98.19 105 ILE A CA 1
ATOM 862 C C . ILE A 1 105 ? -10.336 -6.324 14.131 1.00 98.19 105 ILE A C 1
ATOM 864 O O . ILE A 1 105 ? -11.217 -6.410 14.988 1.00 98.19 105 ILE A O 1
ATOM 868 N N . LEU A 1 106 ? -9.122 -6.855 14.294 1.00 98.12 106 LEU A N 1
ATOM 869 C CA . LEU A 1 106 ? -8.714 -7.588 15.493 1.00 98.12 106 LEU A CA 1
ATOM 870 C C . LEU A 1 106 ? -8.735 -6.693 16.736 1.00 98.12 106 LEU A C 1
ATOM 872 O O . LEU A 1 106 ? -9.313 -7.074 17.751 1.00 98.12 106 LEU A O 1
ATOM 876 N N . ASN A 1 107 ? -8.204 -5.471 16.643 1.00 97.94 107 ASN A N 1
ATOM 877 C CA . ASN A 1 107 ? -8.237 -4.505 17.743 1.00 97.94 107 ASN A CA 1
ATOM 878 C C . ASN A 1 107 ? -9.669 -4.126 18.135 1.00 97.94 107 ASN A C 1
ATOM 880 O O . ASN A 1 107 ? -9.980 -4.034 19.322 1.00 97.94 107 ASN A O 1
ATOM 884 N N . LEU A 1 108 ? -10.566 -3.945 17.160 1.00 97.88 108 LEU A N 1
ATOM 885 C CA . LEU A 1 108 ? -11.981 -3.684 17.425 1.00 97.88 108 LEU A CA 1
ATOM 886 C C . LEU A 1 108 ? -12.676 -4.886 18.074 1.00 97.88 108 LEU A C 1
ATOM 888 O O . LEU A 1 108 ? -13.439 -4.688 19.019 1.00 97.88 108 LEU A O 1
ATOM 892 N N . LYS A 1 109 ? -12.407 -6.116 17.615 1.00 97.44 109 LYS A N 1
ATOM 893 C CA . LYS A 1 109 ? -12.912 -7.340 18.262 1.00 97.44 109 LYS A CA 1
ATOM 894 C C . LYS A 1 109 ? -12.422 -7.437 19.705 1.00 97.44 109 LYS A C 1
ATOM 896 O O . LYS A 1 109 ? -13.246 -7.538 20.609 1.00 97.44 109 LYS A O 1
ATOM 901 N N . ARG A 1 110 ? -11.117 -7.270 19.932 1.00 96.81 110 ARG A N 1
ATOM 902 C CA . ARG A 1 110 ? -10.516 -7.282 21.272 1.00 96.81 110 ARG A CA 1
ATOM 903 C C . ARG A 1 110 ? -11.099 -6.193 22.166 1.00 96.81 110 ARG A C 1
ATOM 905 O O . ARG A 1 110 ? -11.386 -6.455 23.326 1.00 96.81 110 ARG A O 1
ATOM 912 N N . LYS A 1 111 ? -11.337 -4.986 21.641 1.00 96.44 111 LYS A N 1
ATOM 913 C CA . LYS A 1 111 ? -11.996 -3.909 22.394 1.00 96.44 111 LYS A CA 1
ATOM 914 C C . LYS A 1 111 ? -13.426 -4.292 22.774 1.00 96.44 111 LYS A C 1
ATOM 916 O O . LYS A 1 111 ? -13.794 -4.109 23.924 1.00 96.44 111 LYS A O 1
ATOM 921 N N . LYS A 1 112 ? -14.213 -4.861 21.854 1.00 95.75 112 LYS A N 1
ATOM 922 C CA . LYS A 1 112 ? -15.575 -5.346 22.148 1.00 95.75 112 LYS A CA 1
ATOM 923 C C . LYS A 1 112 ? -15.577 -6.454 23.204 1.00 95.75 112 LYS A C 1
ATOM 925 O O . LYS A 1 112 ? -16.407 -6.429 24.103 1.00 95.75 112 LYS A O 1
ATOM 930 N N . GLU A 1 113 ? -14.648 -7.399 23.123 1.00 94.31 113 GLU A N 1
ATOM 931 C CA . GLU A 1 113 ? -14.495 -8.462 24.123 1.00 94.31 113 GLU A CA 1
ATOM 932 C C . GLU A 1 113 ? -14.050 -7.914 25.479 1.00 94.31 113 GLU A C 1
ATOM 934 O O . GLU A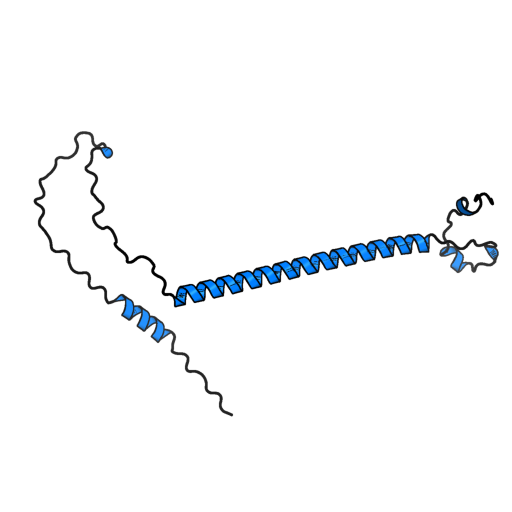 1 113 ? -14.598 -8.306 26.502 1.00 94.31 113 GLU A O 1
ATOM 939 N N . ASN A 1 114 ? -13.103 -6.974 25.496 1.00 91.62 114 ASN A N 1
ATOM 940 C CA . ASN A 1 114 ? -12.670 -6.304 26.717 1.00 91.62 114 ASN A CA 1
ATOM 941 C C . ASN A 1 114 ? -13.807 -5.500 27.349 1.00 91.62 114 ASN A C 1
ATOM 943 O O . ASN A 1 114 ? -13.931 -5.528 28.564 1.00 91.62 114 ASN A O 1
ATOM 947 N N . LEU A 1 115 ? -14.653 -4.842 26.547 1.00 89.50 115 LEU A N 1
ATOM 948 C CA . LEU A 1 115 ? -15.849 -4.161 27.042 1.00 89.50 115 LEU A CA 1
ATOM 949 C C . LEU A 1 115 ? -16.792 -5.157 27.723 1.00 89.50 115 LEU A C 1
ATOM 951 O O . LEU A 1 115 ? -17.113 -4.961 28.890 1.00 89.50 115 LEU A O 1
ATOM 955 N N . LYS A 1 116 ? -17.121 -6.274 27.057 1.00 89.56 116 LYS A N 1
ATOM 956 C CA . LYS A 1 116 ? -17.932 -7.352 27.650 1.00 89.56 116 LYS A CA 1
ATOM 957 C C . LYS A 1 116 ? -17.319 -7.907 28.938 1.00 89.56 116 LYS A C 1
ATOM 959 O O . LYS A 1 116 ? -18.031 -8.144 29.899 1.00 89.56 116 LYS A O 1
ATOM 964 N N . LYS A 1 117 ? -15.997 -8.108 28.979 1.00 83.62 117 LYS A N 1
ATOM 965 C CA . LYS A 1 117 ? -15.291 -8.583 30.182 1.00 83.62 117 LYS A CA 1
ATOM 966 C C . LYS A 1 117 ? -15.289 -7.542 31.301 1.00 83.62 117 LYS A C 1
ATOM 968 O O . LYS A 1 117 ? -15.458 -7.911 32.451 1.00 83.62 117 LYS A O 1
ATOM 973 N N . SER A 1 118 ? -15.111 -6.263 30.973 1.00 82.38 118 SER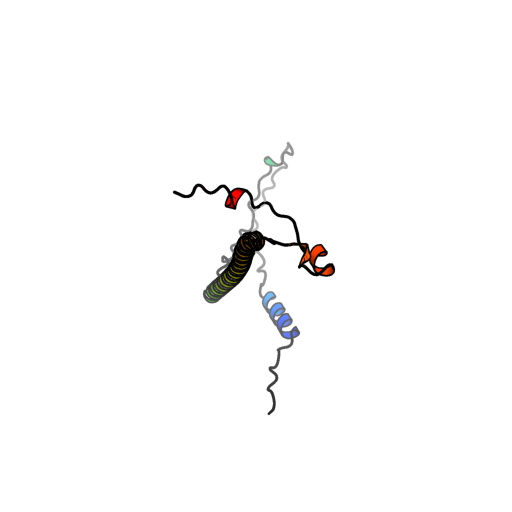 A N 1
ATOM 974 C CA . SER A 1 118 ? -15.158 -5.160 31.943 1.00 82.38 118 SER A CA 1
ATOM 975 C C . SER A 1 118 ? -16.566 -4.895 32.473 1.00 82.38 118 SER A C 1
ATOM 977 O O . SER A 1 118 ? -16.723 -4.345 33.555 1.00 82.38 118 SER A O 1
ATOM 979 N N . GLU A 1 119 ? -17.585 -5.290 31.711 1.00 82.50 119 GLU A N 1
ATOM 980 C CA . GLU A 1 119 ? -18.981 -5.254 32.130 1.00 82.5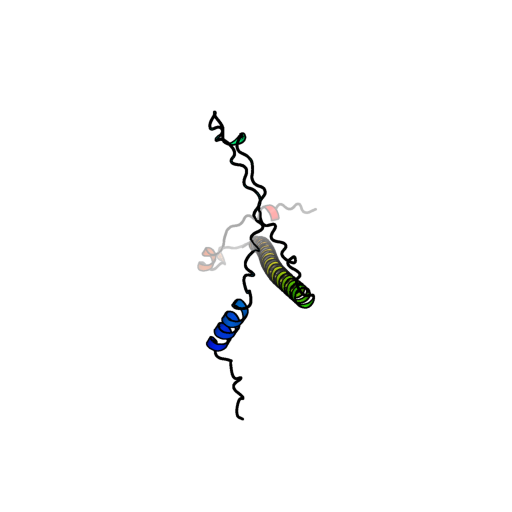0 119 GLU A CA 1
ATOM 981 C C . GLU A 1 119 ? -19.310 -6.367 33.133 1.00 82.50 119 GLU A C 1
ATOM 983 O O . GLU A 1 119 ? -20.283 -6.253 33.867 1.00 82.50 119 GLU A O 1
ATOM 988 N N . ILE A 1 120 ? -18.490 -7.419 33.235 1.00 82.25 120 ILE A N 1
ATOM 989 C CA . ILE A 1 120 ? -18.646 -8.423 34.289 1.00 82.25 120 ILE A CA 1
ATOM 990 C C . ILE A 1 120 ? -18.232 -7.788 35.618 1.00 82.25 120 ILE A C 1
ATOM 992 O O . ILE A 1 120 ? -17.055 -7.534 35.874 1.00 82.25 120 ILE A O 1
ATOM 996 N N . VAL A 1 121 ? -19.216 -7.552 36.482 1.00 83.00 121 VAL A N 1
ATOM 997 C CA . VAL A 1 121 ? -19.022 -6.933 37.797 1.00 83.00 121 VAL A CA 1
ATOM 998 C C . VAL A 1 121 ? -19.112 -7.990 38.888 1.00 83.00 121 VAL A C 1
ATOM 1000 O O . VAL A 1 121 ? -19.938 -8.899 38.835 1.00 83.00 121 VAL A O 1
ATOM 1003 N N . GLN A 1 122 ? -18.283 -7.856 39.920 1.00 81.19 122 GLN A N 1
ATOM 1004 C CA . GLN A 1 122 ? -18.422 -8.638 41.144 1.00 81.19 122 GLN A CA 1
ATOM 1005 C C . GLN A 1 122 ? -19.320 -7.897 42.136 1.00 81.19 122 GLN A C 1
ATOM 1007 O O . GLN A 1 122 ? -19.030 -6.766 42.529 1.00 81.19 122 GLN A O 1
ATOM 1012 N N . VAL A 1 123 ? -20.404 -8.543 42.569 1.00 84.88 123 VAL A N 1
ATOM 1013 C CA . VAL A 1 123 ? -21.308 -7.975 43.575 1.00 84.88 123 VAL A C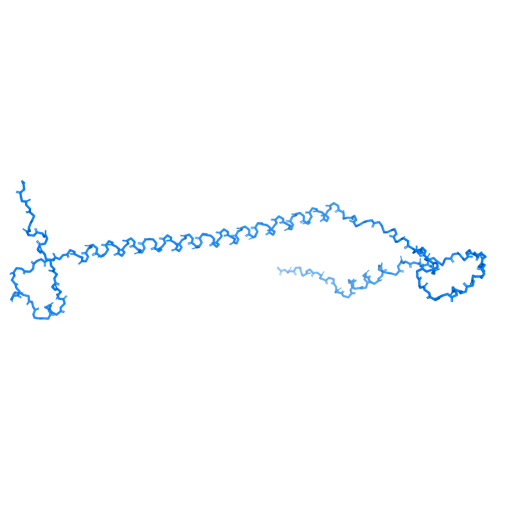A 1
ATOM 1014 C C . VAL A 1 123 ? -20.637 -8.014 44.949 1.00 84.88 123 VAL A C 1
ATOM 1016 O O . VAL A 1 123 ? -20.395 -9.080 45.518 1.00 84.88 123 VAL A O 1
ATOM 1019 N N . ILE A 1 124 ? -20.359 -6.838 45.512 1.00 85.75 124 ILE A N 1
ATOM 1020 C CA . ILE A 1 124 ? -19.807 -6.702 46.864 1.00 85.75 124 ILE A CA 1
ATOM 1021 C C . ILE A 1 124 ? -20.960 -6.728 47.868 1.00 85.75 124 ILE A C 1
ATOM 1023 O O . ILE A 1 124 ? -21.656 -5.733 48.049 1.00 85.75 124 ILE A O 1
ATOM 1027 N N . LYS A 1 125 ? -21.140 -7.865 48.548 1.00 86.12 125 LYS A N 1
ATOM 1028 C CA . LYS A 1 125 ? -22.212 -8.049 49.544 1.00 86.12 125 LYS A CA 1
ATOM 1029 C C . LYS A 1 125 ? -22.011 -7.217 50.815 1.00 86.12 125 LYS A C 1
ATOM 1031 O O . LYS A 1 125 ? -22.982 -6.759 51.401 1.00 86.12 125 LYS A O 1
ATOM 1036 N N . ASN A 1 126 ? -20.763 -7.025 51.254 1.00 89.75 126 ASN A N 1
ATOM 1037 C CA . ASN A 1 126 ? 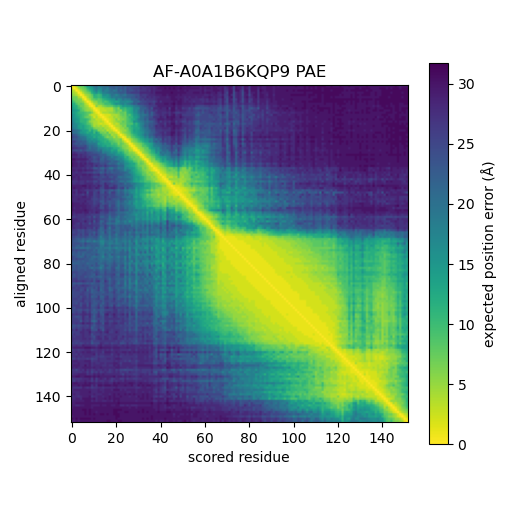-20.445 -6.240 52.450 1.00 89.75 126 ASN A CA 1
ATOM 1038 C C . ASN A 1 126 ? -19.323 -5.222 52.159 1.00 89.75 126 ASN A C 1
ATOM 1040 O O . ASN A 1 126 ? -18.156 -5.617 52.072 1.00 89.75 126 ASN A O 1
ATOM 1044 N N . PRO A 1 127 ? -19.644 -3.921 52.027 1.00 86.75 127 PRO A N 1
ATOM 1045 C CA . PRO A 1 127 ? -18.662 -2.889 51.702 1.00 86.75 127 PRO A CA 1
ATOM 1046 C C . PRO A 1 127 ? -17.715 -2.556 52.866 1.00 86.75 127 PRO A C 1
ATOM 1048 O O . PRO A 1 127 ? -16.582 -2.148 52.619 1.00 86.75 127 PRO A O 1
ATOM 1051 N N . SER A 1 128 ? -18.120 -2.782 54.120 1.00 90.88 128 SER A N 1
ATOM 1052 C CA . SER A 1 128 ? -17.308 -2.477 55.311 1.00 90.88 128 SER A CA 1
ATOM 1053 C C . SER A 1 128 ? -16.073 -3.374 55.440 1.00 90.88 128 SER A C 1
ATOM 1055 O O . SER A 1 128 ? -15.118 -3.020 56.125 1.00 90.88 128 SER A O 1
ATOM 1057 N N . LYS A 1 129 ? -16.066 -4.528 54.759 1.00 90.56 129 LYS A N 1
ATOM 1058 C CA . LYS A 1 129 ? -14.925 -5.458 54.717 1.00 90.56 129 LYS A CA 1
ATOM 1059 C C . LYS A 1 129 ? -13.879 -5.099 53.652 1.00 90.56 129 LYS A C 1
ATOM 1061 O O . LYS A 1 129 ? -12.833 -5.742 53.581 1.00 90.56 129 LYS A O 1
ATOM 1066 N N . VAL A 1 130 ? -14.125 -4.084 52.820 1.00 89.75 130 VAL A N 1
ATOM 1067 C CA . VAL A 1 130 ? -13.180 -3.634 51.787 1.00 89.75 130 VAL A CA 1
ATOM 1068 C C . VAL A 1 130 ? -12.232 -2.584 52.369 1.00 89.75 130 VAL A C 1
ATOM 1070 O O . VAL A 1 130 ? -12.655 -1.628 53.015 1.00 89.75 130 VAL A O 1
ATOM 1073 N N . LYS A 1 131 ? -10.922 -2.724 52.117 1.00 93.12 131 LYS A N 1
ATOM 1074 C CA . LYS A 1 131 ? -9.921 -1.742 52.572 1.00 93.12 131 LYS A CA 1
ATOM 1075 C C . LYS A 1 131 ? -10.247 -0.350 52.019 1.00 93.12 131 LYS A C 1
ATOM 1077 O O . LYS A 1 131 ? -10.464 -0.191 50.818 1.00 93.12 131 LYS A O 1
ATOM 1082 N N . LYS A 1 132 ? -10.158 0.676 52.871 1.00 91.94 132 LYS A N 1
ATOM 1083 C CA . LYS A 1 132 ? -10.538 2.071 52.563 1.00 91.94 132 LYS A CA 1
ATOM 1084 C C . LYS A 1 132 ? -9.884 2.634 51.288 1.00 91.94 132 LYS A C 1
ATOM 1086 O O . LYS A 1 132 ? -10.512 3.391 50.558 1.00 91.94 132 LYS A O 1
ATOM 1091 N N . LYS A 1 133 ? -8.644 2.226 50.981 1.00 93.00 133 LYS A N 1
ATOM 1092 C CA . LYS A 1 133 ? -7.934 2.618 49.749 1.00 93.00 133 LYS A CA 1
ATOM 1093 C C . LYS A 1 133 ? -8.506 1.992 48.467 1.00 93.00 133 LYS A C 1
ATOM 1095 O O . LYS A 1 133 ? -8.487 2.643 47.432 1.00 93.00 133 LYS A O 1
ATOM 1100 N N . HIS A 1 134 ? -9.050 0.773 48.532 1.00 90.44 134 HIS A N 1
ATOM 1101 C CA . HIS A 1 134 ? -9.610 0.075 47.367 1.00 90.44 134 HIS A CA 1
ATOM 1102 C C . HIS A 1 134 ? -11.013 0.575 47.000 1.00 90.44 134 HIS A C 1
ATOM 1104 O O . HIS A 1 134 ? -11.396 0.489 45.841 1.00 90.44 134 HIS A O 1
ATOM 1110 N N . LEU A 1 135 ? -11.756 1.164 47.949 1.00 89.62 135 LEU A N 1
ATOM 1111 C CA . LEU A 1 135 ? -13.059 1.792 47.678 1.00 89.62 135 LEU A CA 1
ATOM 1112 C C . LEU A 1 135 ? -12.976 2.905 46.623 1.00 89.62 135 LEU A C 1
ATOM 1114 O O . LEU A 1 135 ? -13.948 3.137 45.918 1.00 89.62 135 LEU A O 1
ATOM 1118 N N . ARG A 1 136 ? -11.812 3.554 46.481 1.00 90.00 136 ARG A N 1
ATOM 1119 C CA . ARG A 1 136 ? -11.566 4.598 45.471 1.00 90.00 136 ARG A CA 1
ATOM 1120 C C . ARG A 1 136 ? -11.429 4.050 44.047 1.00 90.00 136 ARG A C 1
ATOM 1122 O O . ARG A 1 136 ? -11.529 4.817 43.103 1.00 90.00 136 ARG A O 1
ATOM 1129 N N . MET A 1 137 ? -11.168 2.749 43.903 1.00 87.44 137 MET A N 1
ATOM 1130 C CA . MET A 1 137 ? -10.989 2.074 42.611 1.00 87.44 137 MET A CA 1
ATOM 1131 C C . MET A 1 137 ? -12.259 1.351 42.139 1.00 87.44 137 MET A C 1
ATOM 1133 O O . MET A 1 137 ? -12.287 0.842 41.024 1.00 87.44 137 MET A O 1
ATOM 1137 N N . ILE A 1 138 ? -13.281 1.244 42.994 1.00 88.19 138 ILE A N 1
ATOM 1138 C CA . ILE A 1 138 ? -14.513 0.505 42.706 1.00 88.19 138 ILE A CA 1
ATOM 1139 C C . ILE A 1 138 ? -15.544 1.461 42.105 1.00 88.19 138 ILE A C 1
ATOM 1141 O O . ILE A 1 138 ? -15.870 2.485 42.700 1.00 88.19 138 ILE A O 1
ATOM 1145 N N . GLU A 1 139 ? -16.114 1.084 40.964 1.00 85.94 139 GLU A N 1
ATOM 1146 C CA . GLU A 1 139 ? -17.236 1.786 40.337 1.00 85.94 139 GLU A CA 1
ATOM 1147 C C . GLU A 1 139 ? -18.573 1.128 40.710 1.00 85.94 139 GLU A C 1
ATOM 1149 O O . GLU A 1 139 ? -18.658 -0.088 40.899 1.00 85.94 139 GLU A O 1
ATOM 1154 N N . LYS A 1 140 ? -19.645 1.923 40.797 1.00 86.00 140 LYS A N 1
ATOM 1155 C CA . LYS A 1 140 ? -21.012 1.402 40.928 1.00 86.00 140 LYS A CA 1
ATOM 1156 C C . LYS A 1 140 ? -21.556 1.084 39.536 1.00 86.00 140 LYS A C 1
ATOM 1158 O O . LYS A 1 140 ? -21.503 1.929 38.649 1.00 86.00 140 LYS A O 1
ATOM 1163 N N . ARG A 1 141 ? -22.075 -0.128 39.350 1.00 85.06 141 ARG A N 1
ATOM 1164 C CA . ARG A 1 141 ? -22.695 -0.594 38.104 1.00 85.06 141 ARG A CA 1
ATOM 1165 C C . ARG A 1 141 ? -24.045 -1.219 38.421 1.00 85.06 141 ARG A C 1
ATOM 1167 O O . ARG A 1 141 ? -24.206 -1.815 39.487 1.00 85.06 141 ARG A O 1
ATOM 1174 N N . ASP A 1 142 ? -24.997 -1.054 37.512 1.00 80.81 142 ASP A N 1
ATOM 1175 C CA . ASP A 1 142 ? -26.340 -1.592 37.683 1.00 80.81 142 ASP A CA 1
ATOM 1176 C C . ASP A 1 142 ? -26.340 -3.117 37.493 1.00 80.81 142 ASP A C 1
ATOM 1178 O O . ASP A 1 142 ? -25.709 -3.649 36.581 1.00 80.81 142 ASP A O 1
ATOM 1182 N N . THR A 1 143 ? -27.020 -3.824 38.392 1.00 78.44 143 THR A N 1
ATOM 1183 C CA . THR A 1 143 ? -27.147 -5.292 38.386 1.00 78.44 143 THR A CA 1
ATOM 1184 C C . THR A 1 143 ? -28.603 -5.756 38.468 1.00 78.44 143 THR A C 1
ATOM 1186 O O . THR A 1 143 ? -28.857 -6.961 38.428 1.00 78.44 143 THR A O 1
ATOM 1189 N N . LEU A 1 144 ? -29.565 -4.821 38.496 1.00 70.69 144 LEU A N 1
ATOM 1190 C CA . LEU A 1 144 ? -31.005 -5.099 38.464 1.00 70.69 144 LEU A CA 1
ATOM 1191 C C . LEU A 1 144 ? -31.436 -6.046 37.320 1.00 70.69 144 LEU A C 1
ATOM 1193 O O . LEU A 1 144 ? -32.280 -6.909 37.574 1.00 70.69 144 LEU A O 1
ATOM 1197 N N . PRO A 1 145 ? -30.835 -6.002 36.106 1.00 67.69 145 PRO A N 1
ATOM 1198 C CA . PRO A 1 145 ? -31.183 -6.933 35.028 1.00 67.69 145 PRO A CA 1
ATOM 1199 C C . PRO A 1 145 ? -30.913 -8.411 35.353 1.00 67.69 145 PRO A C 1
ATOM 1201 O O . PRO A 1 145 ? -31.549 -9.291 34.780 1.00 67.69 145 PRO A O 1
ATOM 1204 N N . PHE A 1 146 ? -29.972 -8.704 36.258 1.00 64.94 146 PHE A N 1
ATOM 1205 C CA . PHE A 1 146 ? -29.628 -10.076 36.649 1.00 64.94 146 PHE A CA 1
ATOM 1206 C C . PHE A 1 146 ? -30.495 -10.601 37.798 1.00 64.94 146 PHE A C 1
ATOM 1208 O O . PHE A 1 146 ? -30.658 -11.811 37.924 1.00 64.94 146 PHE A O 1
ATOM 1215 N N . LEU A 1 147 ? -31.045 -9.703 38.621 1.00 64.38 147 LEU A N 1
ATOM 1216 C CA . LEU A 1 147 ? -31.882 -10.042 39.776 1.00 64.38 147 LEU A CA 1
ATOM 1217 C C . LEU A 1 147 ? -33.334 -10.343 39.380 1.00 64.38 147 LEU A C 1
ATOM 1219 O O . LEU A 1 147 ? -33.976 -11.168 40.018 1.00 64.38 147 LEU A O 1
ATOM 1223 N N . ASN A 1 148 ? -33.827 -9.733 38.299 1.00 64.44 148 ASN A N 1
ATOM 1224 C CA . ASN A 1 148 ? -35.216 -9.868 37.842 1.00 64.44 148 ASN A CA 1
ATOM 1225 C C . ASN A 1 148 ? -35.425 -10.994 36.816 1.00 64.44 148 ASN A C 1
ATOM 1227 O O . ASN A 1 148 ? -36.382 -10.959 36.042 1.00 64.44 148 ASN A O 1
ATOM 1231 N N . LYS A 1 149 ? -34.522 -11.978 36.749 1.00 61.00 149 LYS A N 1
ATOM 1232 C CA . LYS A 1 149 ? -34.652 -13.079 35.791 1.00 61.00 149 LYS A CA 1
ATOM 1233 C C . LYS A 1 149 ? -35.747 -14.035 36.290 1.00 61.00 149 LYS A C 1
ATOM 1235 O O . LYS A 1 149 ? -35.565 -14.598 37.369 1.00 61.00 149 LYS A O 1
ATOM 1240 N N . PRO A 1 150 ? -36.867 -14.217 35.563 1.00 66.44 150 PRO A N 1
ATOM 1241 C CA . PRO A 1 150 ? -37.887 -15.170 35.975 1.00 66.44 150 PRO A CA 1
ATOM 1242 C C . PRO A 1 150 ? -37.266 -16.568 35.979 1.00 66.44 150 PRO A C 1
ATOM 1244 O O . PRO A 1 150 ? -36.704 -17.013 34.976 1.00 66.44 150 PRO A O 1
ATOM 1247 N N . VAL A 1 151 ? -37.311 -17.215 37.141 1.00 69.38 151 VAL A N 1
ATOM 1248 C CA . VAL A 1 151 ? -36.976 -18.628 37.298 1.00 69.38 151 VAL A CA 1
ATOM 1249 C C . VAL A 1 151 ? -38.156 -19.399 36.707 1.00 69.38 151 VAL A C 1
ATOM 1251 O O . VAL A 1 151 ? -39.226 -19.407 37.310 1.00 69.38 151 VAL A O 1
ATOM 1254 N N . TYR A 1 152 ? -37.984 -19.939 35.500 1.00 61.81 152 TYR A N 1
ATOM 1255 C CA . TYR A 1 152 ? -38.871 -20.967 34.949 1.00 61.81 152 TYR A CA 1
ATOM 1256 C C . TYR A 1 152 ? -38.354 -22.341 35.361 1.00 61.81 152 TYR A C 1
ATOM 1258 O O . TYR A 1 152 ? -37.114 -22.527 35.296 1.00 61.81 152 TYR A O 1
#

Secondary structure (DSSP, 8-state):
-------PPPHHHHHHHHHHTTS----PPP-------PPPPPPTT--GGGS-PPPPS----PPP----HHHHHHHHHHHHHHHHHHHHHHHHHHHHHHHHHHHHHHHHHHHHHHHHHHH-----S-GGGS-TTGGGGPPP---HHHHT----

Mean predicted aligned error: 18.04 Å

InterPro domains:
  IPR026570 Coiled-coil domain-containing protein 86 [PTHR13557] (24-144)

Organism: NCBI:txid36148